Protein AF-A0A3G8QST4-F1 (afdb_monomer_lite)

Radius of gyration: 12.4 Å; chains: 1; bounding box: 25×22×39 Å

pLDDT: mean 87.3, std 14.7, range [43.47, 97.69]

Secondary structure (DSSP, 8-state):
-----EETTEE--PPPHHHHHHHHHHH--HHHHHHHHHHHHHHTTTS-HHHHHHHHHHHT-HHHHHHHHT-

Sequence (71 aa):
MTAKLTSVEATLPIGPLELQITYKLYLGAPKDFEDAVHLYAMFKETLSTPELERWVTKLNVEDDYDRLERA

Structure (mmCIF, N/CA/C/O backbone):
data_AF-A0A3G8QST4-F1
#
_entry.id   AF-A0A3G8QST4-F1
#
loop_
_atom_site.group_PDB
_atom_site.id
_atom_site.type_symbol
_atom_site.label_atom_id
_atom_site.label_alt_id
_atom_site.label_comp_id
_atom_site.label_asym_id
_atom_site.label_entity_id
_atom_site.label_seq_id
_atom_site.pdbx_PDB_ins_code
_atom_site.Cartn_x
_atom_site.Cartn_y
_atom_site.Cartn_z
_atom_site.occupancy
_atom_site.B_iso_or_equiv
_atom_site.auth_seq_id
_atom_site.auth_comp_id
_atom_site.auth_asym_id
_atom_site.auth_atom_id
_atom_site.pdbx_PDB_model_num
ATOM 1 N N . MET A 1 1 ? 10.642 3.641 -7.696 1.00 43.47 1 MET A N 1
ATOM 2 C CA . MET A 1 1 ? 10.855 2.984 -9.005 1.00 43.47 1 MET A CA 1
ATOM 3 C C . MET A 1 1 ? 9.596 3.229 -9.834 1.00 43.47 1 MET A C 1
ATOM 5 O O . MET A 1 1 ? 8.517 2.977 -9.323 1.00 43.47 1 MET A O 1
ATOM 9 N N . THR A 1 2 ? 9.673 3.836 -11.022 1.00 44.00 2 THR A N 1
ATOM 10 C CA . THR A 1 2 ? 8.474 4.242 -11.789 1.00 44.00 2 THR A CA 1
ATOM 11 C C . THR A 1 2 ? 8.066 3.122 -12.747 1.00 44.00 2 THR A C 1
ATOM 13 O O . THR A 1 2 ? 8.816 2.817 -13.674 1.00 44.00 2 THR A O 1
ATOM 16 N N . ALA A 1 3 ? 6.904 2.502 -12.537 1.00 53.12 3 ALA A N 1
ATOM 17 C CA . ALA A 1 3 ? 6.355 1.524 -13.475 1.00 53.12 3 ALA A CA 1
ATOM 18 C C . ALA A 1 3 ? 5.844 2.238 -14.742 1.00 53.12 3 ALA A C 1
ATOM 20 O O . ALA A 1 3 ? 5.244 3.308 -14.660 1.00 53.12 3 ALA A O 1
ATOM 21 N N . LYS A 1 4 ? 6.101 1.670 -15.926 1.00 52.66 4 LYS A N 1
ATOM 22 C CA . LYS A 1 4 ? 5.603 2.179 -17.215 1.00 52.66 4 LYS A CA 1
ATOM 23 C C . LYS A 1 4 ? 4.689 1.130 -17.835 1.00 52.66 4 LYS A C 1
ATOM 25 O O . LYS A 1 4 ? 5.174 0.105 -18.302 1.00 52.66 4 LYS A O 1
ATOM 30 N N . LEU A 1 5 ? 3.382 1.387 -17.868 1.00 58.47 5 LEU A N 1
ATOM 31 C CA . LEU A 1 5 ? 2.472 0.592 -18.694 1.00 58.47 5 LEU A CA 1
ATOM 32 C C . LEU A 1 5 ? 2.602 1.044 -20.152 1.00 58.47 5 LEU A C 1
ATOM 34 O O . LEU A 1 5 ? 2.477 2.231 -20.448 1.00 58.47 5 LEU A O 1
ATOM 38 N N . THR A 1 6 ? 2.866 0.104 -21.061 1.00 47.41 6 THR A N 1
ATOM 39 C CA . THR A 1 6 ? 2.967 0.376 -22.502 1.00 47.41 6 THR A CA 1
ATOM 40 C C . THR A 1 6 ? 1.655 -0.030 -23.174 1.00 47.41 6 THR A C 1
ATOM 42 O O . THR A 1 6 ? 1.418 -1.206 -23.426 1.00 47.41 6 THR A O 1
ATOM 45 N N . SER A 1 7 ? 0.781 0.945 -23.425 1.00 51.78 7 SER A N 1
ATOM 46 C CA . SER A 1 7 ? -0.303 0.832 -24.409 1.00 51.78 7 SER A CA 1
ATOM 47 C C . SER A 1 7 ? 0.153 1.547 -25.683 1.00 51.78 7 SER A C 1
ATOM 49 O O . SER A 1 7 ? 0.893 2.525 -25.596 1.00 51.78 7 SER A O 1
ATOM 51 N N . VAL A 1 8 ? -0.249 1.044 -26.850 1.00 65.88 8 VAL A N 1
ATOM 52 C CA . VAL A 1 8 ? 0.385 1.250 -28.170 1.00 65.88 8 VAL A CA 1
ATOM 53 C C . VAL A 1 8 ? 0.522 2.718 -28.634 1.00 65.88 8 VAL A C 1
ATOM 55 O O . VAL A 1 8 ? 1.258 2.956 -29.582 1.00 65.88 8 VAL A O 1
ATOM 58 N N . GLU A 1 9 ? -0.051 3.727 -27.960 1.00 67.50 9 GLU A N 1
ATOM 59 C CA . GLU A 1 9 ? 0.055 5.134 -28.408 1.00 67.50 9 GLU A CA 1
ATOM 60 C C . GLU A 1 9 ? 0.379 6.207 -27.343 1.00 67.50 9 GLU A C 1
ATOM 62 O O . GLU A 1 9 ? 0.529 7.374 -27.702 1.00 67.50 9 GLU A O 1
ATOM 67 N N . ALA A 1 10 ? 0.579 5.885 -26.057 1.00 65.19 10 ALA A N 1
ATOM 68 C CA . ALA A 1 10 ? 1.027 6.895 -25.081 1.00 65.19 10 ALA A CA 1
ATOM 69 C C . ALA A 1 10 ? 1.667 6.290 -23.823 1.00 65.19 10 ALA A C 1
ATOM 71 O O . ALA A 1 10 ? 1.196 5.291 -23.283 1.00 65.19 10 ALA A O 1
ATOM 72 N N . THR A 1 11 ? 2.718 6.941 -23.307 1.00 68.88 11 THR A N 1
ATOM 73 C CA . THR A 1 11 ? 3.260 6.637 -21.972 1.00 68.88 11 THR A CA 1
ATOM 74 C C . THR A 1 11 ? 2.484 7.446 -20.936 1.00 68.88 11 THR A C 1
ATOM 76 O O . THR A 1 11 ? 2.620 8.667 -20.887 1.00 68.88 11 THR A O 1
ATOM 79 N N . LEU A 1 12 ? 1.677 6.783 -20.108 1.00 72.00 12 LEU A N 1
ATOM 80 C CA . LEU A 1 12 ? 0.980 7.438 -19.002 1.00 72.00 12 LEU A CA 1
ATOM 81 C C . LEU A 1 12 ? 1.875 7.442 -17.756 1.00 72.00 12 LEU A C 1
ATOM 83 O O . LEU A 1 12 ? 2.318 6.370 -17.329 1.00 72.00 12 LEU A O 1
ATOM 87 N 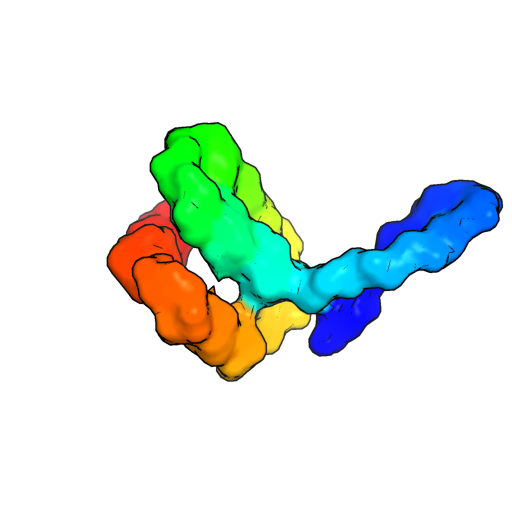N . PRO A 1 13 ? 2.160 8.612 -17.156 1.00 68.69 13 PRO A N 1
ATOM 88 C CA . PRO A 1 13 ? 2.847 8.662 -15.880 1.00 68.69 13 PRO A CA 1
ATOM 89 C C . PRO A 1 13 ? 1.893 8.148 -14.802 1.00 68.69 13 PRO A C 1
ATOM 91 O O . PRO A 1 13 ? 0.933 8.818 -14.429 1.00 68.69 13 PRO A O 1
ATOM 94 N N . ILE A 1 14 ? 2.156 6.941 -14.316 1.00 77.88 14 ILE A N 1
ATOM 95 C CA . ILE A 1 14 ? 1.465 6.392 -13.155 1.00 77.88 14 ILE A CA 1
ATOM 96 C C . ILE A 1 14 ? 2.267 6.703 -11.893 1.00 77.88 14 ILE A C 1
ATOM 98 O O . ILE A 1 14 ? 3.502 6.719 -11.909 1.00 77.88 14 ILE A O 1
ATOM 102 N N . GLY A 1 15 ? 1.552 6.982 -10.800 1.00 80.06 15 GLY A N 1
ATOM 103 C CA . GLY A 1 15 ? 2.168 7.126 -9.483 1.00 80.06 15 GLY A CA 1
ATOM 104 C C . GLY A 1 15 ? 2.915 5.847 -9.079 1.00 80.06 15 GLY A C 1
ATOM 105 O O . GLY A 1 15 ? 2.640 4.784 -9.650 1.00 80.06 15 GLY A O 1
ATOM 106 N N . PRO A 1 16 ? 3.850 5.930 -8.114 1.00 90.38 16 PRO A N 1
ATOM 107 C CA . PRO A 1 16 ? 4.567 4.753 -7.627 1.00 90.38 16 PRO A CA 1
ATOM 108 C C . PRO A 1 16 ? 3.571 3.678 -7.177 1.00 90.38 16 PRO A C 1
ATOM 110 O O . PRO A 1 16 ? 2.510 4.004 -6.639 1.00 90.38 16 PRO A O 1
ATOM 113 N N . LEU A 1 17 ? 3.890 2.407 -7.432 1.00 91.94 17 LEU A N 1
ATOM 114 C CA . LEU A 1 17 ? 2.993 1.285 -7.126 1.00 91.94 17 LEU A CA 1
ATOM 115 C C . LEU A 1 17 ? 2.651 1.245 -5.636 1.00 91.94 17 LEU A C 1
ATOM 117 O O . LEU A 1 17 ? 1.514 0.975 -5.265 1.00 91.94 17 LEU A O 1
ATOM 121 N N . GLU A 1 18 ? 3.615 1.618 -4.803 1.00 95.38 18 GLU A N 1
ATOM 122 C CA . GLU A 1 18 ? 3.470 1.753 -3.364 1.00 95.38 18 GLU A CA 1
ATOM 123 C C . GLU A 1 18 ? 2.335 2.711 -2.994 1.00 95.38 18 GLU A C 1
ATOM 125 O O . GLU A 1 18 ? 1.456 2.352 -2.217 1.00 95.38 18 GLU A O 1
ATOM 130 N N . LEU A 1 19 ? 2.292 3.890 -3.624 1.00 94.94 19 LEU A N 1
ATOM 131 C CA . LEU A 1 19 ? 1.212 4.851 -3.413 1.00 94.94 19 LEU A CA 1
ATOM 132 C C . LEU A 1 19 ? -0.133 4.295 -3.889 1.00 94.94 19 LEU A C 1
ATOM 134 O O . LEU A 1 19 ? -1.153 4.559 -3.262 1.00 94.94 19 LEU A O 1
ATOM 138 N N . GLN A 1 20 ? -0.162 3.545 -4.993 1.00 94.00 20 GLN A N 1
ATOM 139 C CA . GLN A 1 20 ? -1.412 2.973 -5.502 1.00 94.00 20 GLN A CA 1
ATOM 140 C C . GLN A 1 20 ? -1.993 1.933 -4.538 1.00 94.00 20 GLN A C 1
ATOM 142 O O . GLN A 1 20 ? -3.197 1.952 -4.285 1.00 94.00 20 GLN A O 1
ATOM 147 N N . ILE A 1 21 ? -1.143 1.072 -3.969 1.00 94.94 21 ILE A N 1
ATOM 148 C CA . ILE A 1 21 ? -1.540 0.078 -2.964 1.00 94.94 21 ILE A CA 1
ATOM 149 C C . ILE A 1 21 ? -2.086 0.787 -1.724 1.00 94.94 21 ILE A C 1
ATOM 151 O O . ILE A 1 21 ? -3.221 0.540 -1.321 1.00 94.94 21 ILE A O 1
ATOM 155 N N . THR A 1 22 ? -1.332 1.728 -1.152 1.00 96.44 22 THR A N 1
ATOM 156 C CA . THR A 1 22 ? -1.746 2.415 0.082 1.00 96.44 22 THR A CA 1
ATOM 157 C C . THR A 1 22 ? -2.964 3.307 -0.128 1.00 96.44 22 THR A C 1
ATOM 159 O O . THR A 1 22 ? -3.773 3.468 0.779 1.00 96.44 22 THR A O 1
ATOM 162 N N . TYR A 1 23 ? -3.133 3.879 -1.322 1.00 95.19 23 TYR A N 1
ATOM 163 C CA . TYR A 1 23 ? -4.322 4.659 -1.654 1.00 95.19 23 TYR A CA 1
ATOM 164 C C . TYR A 1 23 ? -5.576 3.784 -1.718 1.00 95.19 23 TYR A C 1
ATOM 166 O O . TYR A 1 23 ? -6.630 4.207 -1.258 1.00 95.19 23 TYR A O 1
ATOM 174 N N . LYS A 1 24 ? -5.469 2.549 -2.221 1.00 94.88 24 LYS A N 1
ATOM 175 C CA . LYS A 1 24 ? -6.577 1.586 -2.184 1.00 94.88 24 LYS A CA 1
ATOM 176 C C . LYS A 1 24 ? -6.937 1.165 -0.760 1.00 94.88 24 LYS A C 1
ATOM 178 O O . LYS A 1 24 ? -8.120 1.132 -0.440 1.00 94.88 24 LYS A O 1
ATOM 183 N N . LEU A 1 25 ? -5.944 0.943 0.106 1.00 95.62 25 LEU A N 1
ATOM 184 C CA . LEU A 1 25 ? -6.195 0.729 1.539 1.00 95.62 25 LEU A CA 1
ATOM 185 C C . LEU A 1 25 ? -6.949 1.918 2.151 1.00 95.62 25 LEU A C 1
ATOM 187 O O . LEU A 1 25 ? -7.958 1.731 2.820 1.00 95.62 25 LEU A O 1
ATOM 191 N N . TYR A 1 26 ? -6.527 3.142 1.825 1.00 95.88 26 TYR A N 1
ATOM 192 C CA . TYR A 1 26 ? -7.158 4.370 2.310 1.00 95.88 26 TYR A CA 1
ATOM 193 C C . TYR A 1 26 ? -8.629 4.526 1.882 1.00 95.88 26 TYR A C 1
ATOM 195 O O . TYR A 1 26 ? -9.425 5.088 2.632 1.00 95.88 26 TYR A O 1
ATOM 203 N N . LEU A 1 27 ? -9.021 4.027 0.701 1.00 94.50 27 LEU A N 1
ATOM 204 C CA . LEU A 1 27 ? -10.424 4.052 0.261 1.00 94.50 27 LEU A CA 1
ATOM 205 C C . LEU A 1 27 ? -11.332 3.170 1.136 1.00 94.50 27 LEU A C 1
ATOM 207 O O . LEU A 1 27 ? -12.529 3.443 1.235 1.00 94.50 27 LEU A O 1
ATOM 211 N N . GLY A 1 28 ? -10.780 2.131 1.773 1.00 88.38 28 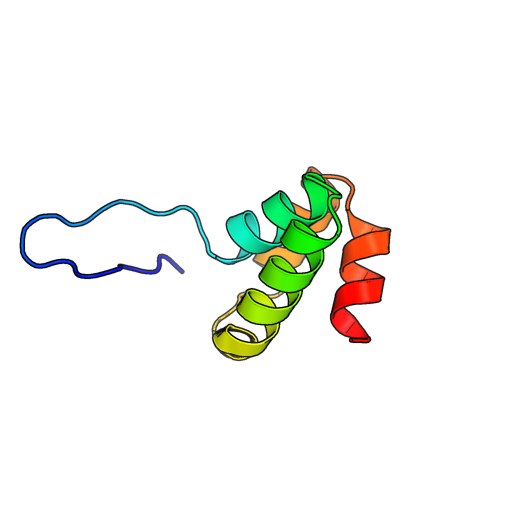GLY A N 1
ATOM 212 C CA . GLY A 1 28 ? -11.442 1.348 2.821 1.00 88.38 28 GLY A CA 1
ATOM 213 C C . GLY A 1 28 ? -12.624 0.478 2.376 1.00 88.38 28 GLY A C 1
ATOM 214 O O . GLY A 1 28 ? -13.248 -0.177 3.213 1.00 88.38 28 GLY A O 1
ATOM 215 N N . ALA A 1 29 ? -12.969 0.436 1.084 1.00 91.94 29 ALA A N 1
ATOM 216 C CA . ALA A 1 29 ? -14.017 -0.458 0.600 1.00 91.94 29 ALA A CA 1
ATOM 217 C C . ALA A 1 29 ? -13.488 -1.902 0.478 1.00 91.94 29 ALA A C 1
ATOM 219 O O . ALA A 1 29 ? -12.332 -2.102 0.102 1.00 91.94 29 ALA A O 1
ATOM 220 N N . PRO A 1 30 ? -14.327 -2.937 0.692 1.00 89.56 30 PRO A N 1
ATOM 221 C CA . PRO A 1 30 ? -13.884 -4.333 0.615 1.00 89.56 30 PRO A CA 1
ATOM 222 C C . PRO A 1 30 ? -13.209 -4.704 -0.714 1.00 89.56 30 PRO A C 1
ATOM 224 O O . PRO A 1 30 ? -12.196 -5.394 -0.721 1.00 89.56 30 PRO A O 1
ATOM 227 N N . LYS A 1 31 ? -13.735 -4.193 -1.836 1.00 92.00 31 LYS A N 1
ATOM 228 C CA . LYS A 1 31 ? -13.160 -4.422 -3.170 1.00 92.00 31 LYS A CA 1
ATOM 229 C C . LYS A 1 31 ? -11.808 -3.734 -3.357 1.00 92.00 31 LYS A C 1
ATOM 231 O O . LYS A 1 31 ? -10.929 -4.292 -3.999 1.00 92.00 31 LYS A O 1
ATOM 236 N N . ASP A 1 32 ? -11.632 -2.545 -2.784 1.00 93.56 32 ASP A N 1
ATOM 237 C CA . ASP A 1 32 ? -10.356 -1.834 -2.860 1.00 93.56 32 ASP A CA 1
ATOM 238 C C . ASP A 1 32 ? -9.278 -2.542 -2.032 1.00 93.56 32 ASP A C 1
ATOM 240 O O . ASP A 1 32 ? -8.123 -2.594 -2.450 1.00 93.56 32 ASP A O 1
ATOM 244 N N . PHE A 1 33 ? -9.658 -3.155 -0.906 1.00 94.12 33 PHE A N 1
ATOM 245 C CA . PHE A 1 33 ? -8.753 -3.999 -0.129 1.00 94.12 33 PHE A CA 1
ATOM 246 C C . PHE A 1 33 ? -8.320 -5.247 -0.915 1.00 94.12 33 PHE A C 1
ATOM 248 O O . PHE A 1 33 ? -7.127 -5.534 -0.986 1.00 94.12 33 PHE A O 1
ATOM 255 N N . GLU A 1 34 ? -9.255 -5.960 -1.554 1.00 94.38 34 GLU A N 1
ATOM 256 C CA . GLU A 1 34 ? -8.928 -7.105 -2.422 1.00 94.38 34 GLU A CA 1
ATOM 257 C C . GLU A 1 34 ? -7.978 -6.704 -3.563 1.00 94.38 34 GLU A C 1
ATOM 259 O O . GLU A 1 34 ? -6.988 -7.393 -3.8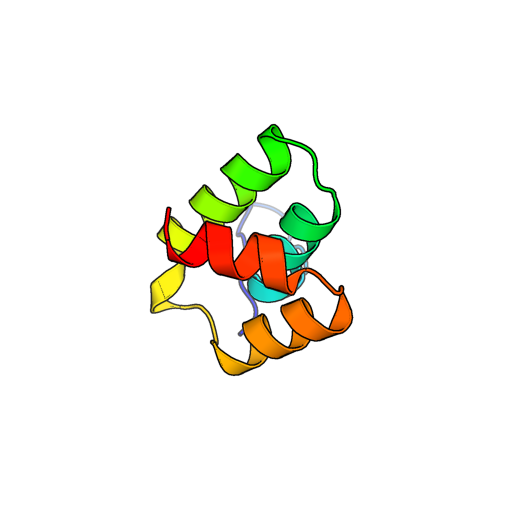24 1.00 94.38 34 GLU A O 1
ATOM 264 N N . A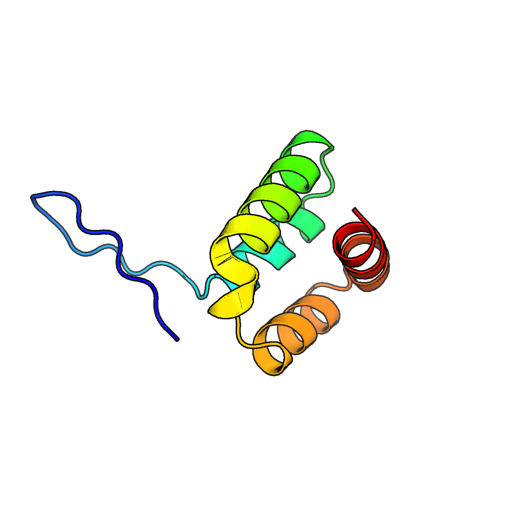SP A 1 35 ? -8.219 -5.552 -4.194 1.00 94.19 35 ASP A N 1
ATOM 265 C CA . ASP A 1 35 ? -7.330 -5.010 -5.221 1.00 94.19 35 ASP A CA 1
ATOM 266 C C . ASP A 1 35 ? -5.934 -4.674 -4.665 1.00 94.19 35 ASP A C 1
ATOM 268 O O . ASP A 1 35 ? -4.927 -4.917 -5.333 1.00 94.19 35 ASP A O 1
ATOM 272 N N . ALA A 1 36 ? -5.851 -4.105 -3.457 1.00 95.25 36 ALA A N 1
ATOM 273 C CA . ALA A 1 36 ? -4.583 -3.784 -2.803 1.00 95.25 36 ALA A CA 1
ATOM 274 C C . ALA A 1 36 ? -3.774 -5.052 -2.499 1.00 95.25 36 ALA A C 1
ATOM 276 O O . ALA A 1 36 ? -2.580 -5.094 -2.801 1.00 95.25 36 ALA A O 1
ATOM 277 N N . VAL A 1 37 ? -4.427 -6.099 -1.982 1.00 95.12 37 VAL A N 1
ATOM 278 C CA . VAL A 1 37 ? -3.814 -7.419 -1.756 1.00 95.12 37 VAL A CA 1
ATOM 279 C C . VAL A 1 37 ? -3.301 -8.000 -3.070 1.00 95.12 37 VAL A C 1
ATOM 281 O O . VAL A 1 37 ? -2.158 -8.452 -3.142 1.00 95.12 37 VAL A O 1
ATOM 284 N N . HIS A 1 38 ? -4.104 -7.946 -4.134 1.00 94.44 38 HIS A N 1
ATOM 285 C CA . HIS A 1 38 ? -3.706 -8.459 -5.443 1.00 94.44 38 HIS A CA 1
ATOM 286 C C . HIS A 1 38 ? -2.471 -7.738 -6.002 1.00 94.44 38 HIS A C 1
ATOM 288 O O . HIS A 1 38 ? -1.520 -8.385 -6.446 1.00 94.44 38 HIS A O 1
ATOM 294 N N . LEU A 1 39 ? -2.456 -6.402 -5.949 1.00 93.1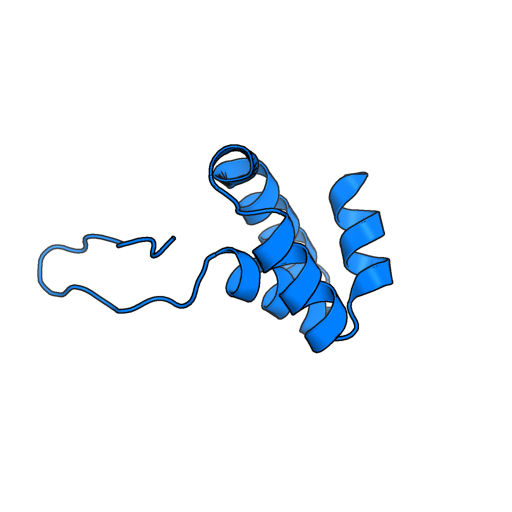9 39 LEU A N 1
ATOM 295 C CA . LEU A 1 39 ? -1.320 -5.591 -6.394 1.00 93.19 39 LEU A CA 1
ATOM 296 C C . LEU A 1 39 ? -0.070 -5.852 -5.551 1.00 93.19 39 LEU A C 1
ATOM 298 O O . LEU A 1 39 ? 1.015 -6.024 -6.107 1.00 93.19 39 LEU A O 1
ATOM 302 N N . TYR A 1 40 ? -0.215 -5.915 -4.228 1.00 94.25 40 TYR A N 1
ATOM 303 C CA . TYR A 1 40 ? 0.894 -6.214 -3.331 1.00 94.25 40 TYR A CA 1
ATOM 304 C C . TYR A 1 40 ? 1.491 -7.589 -3.634 1.00 94.25 40 TYR A C 1
ATOM 306 O O . TYR A 1 40 ? 2.690 -7.690 -3.876 1.00 94.25 40 TYR A O 1
ATOM 314 N N . ALA A 1 41 ? 0.667 -8.634 -3.730 1.00 93.94 41 ALA A N 1
ATOM 315 C CA . ALA A 1 41 ? 1.130 -9.990 -4.012 1.00 93.94 41 ALA A CA 1
ATOM 316 C C . ALA A 1 41 ? 1.824 -10.113 -5.380 1.00 93.94 41 ALA A C 1
ATOM 318 O O . ALA A 1 41 ? 2.851 -10.785 -5.486 1.00 93.94 41 ALA A O 1
ATOM 319 N N . MET A 1 42 ? 1.294 -9.451 -6.416 1.00 94.38 42 MET A N 1
ATOM 320 C CA . MET A 1 42 ? 1.858 -9.491 -7.770 1.00 94.38 42 MET A CA 1
ATOM 321 C C . MET A 1 42 ? 3.212 -8.782 -7.864 1.00 94.38 42 MET A C 1
ATOM 323 O O . MET A 1 42 ? 4.092 -9.238 -8.593 1.00 94.38 42 MET A O 1
ATOM 327 N N . PHE A 1 43 ? 3.385 -7.673 -7.142 1.00 92.44 43 PHE A N 1
ATOM 328 C CA . PHE A 1 43 ? 4.551 -6.803 -7.290 1.00 92.44 43 PHE A CA 1
ATOM 329 C C . PHE A 1 43 ? 5.508 -6.822 -6.100 1.00 92.44 43 PHE A C 1
ATOM 331 O O . PHE A 1 43 ? 6.510 -6.109 -6.162 1.00 92.44 43 PHE A O 1
ATOM 338 N N . LYS A 1 44 ? 5.271 -7.638 -5.061 1.00 90.69 44 LYS A N 1
ATOM 339 C CA . LYS A 1 44 ? 6.035 -7.629 -3.796 1.00 90.69 44 LYS A CA 1
ATOM 340 C C . LYS A 1 44 ? 7.555 -7.608 -3.968 1.00 90.69 44 LYS A C 1
ATOM 342 O O . LYS A 1 44 ? 8.240 -6.923 -3.226 1.00 90.69 44 LYS A O 1
ATOM 347 N N . GLU A 1 45 ? 8.083 -8.319 -4.964 1.00 91.06 45 GLU A N 1
ATOM 348 C CA . GLU A 1 45 ? 9.529 -8.427 -5.213 1.00 91.06 45 GLU A CA 1
ATOM 349 C C . GLU A 1 45 ? 10.131 -7.152 -5.824 1.00 91.06 45 GLU A C 1
ATOM 351 O O . GLU A 1 45 ? 11.343 -6.956 -5.811 1.00 91.06 45 GLU A O 1
ATOM 356 N N . THR A 1 46 ? 9.281 -6.283 -6.370 1.00 90.25 46 THR A N 1
ATOM 357 C CA . THR A 1 46 ? 9.651 -5.018 -7.019 1.00 90.25 46 THR A CA 1
ATOM 358 C C . THR A 1 46 ? 9.309 -3.788 -6.183 1.00 90.25 46 THR A C 1
ATOM 360 O O . THR A 1 46 ? 9.782 -2.694 -6.502 1.00 90.25 46 THR A O 1
ATOM 363 N N . LEU A 1 47 ? 8.488 -3.954 -5.139 1.00 93.06 47 LEU A N 1
ATOM 364 C CA . LEU A 1 47 ? 8.106 -2.873 -4.240 1.00 93.06 47 LEU A CA 1
ATOM 365 C C . LEU A 1 47 ? 9.292 -2.461 -3.371 1.00 93.06 47 LEU A C 1
ATOM 367 O O . LEU A 1 47 ? 10.044 -3.283 -2.849 1.00 93.06 47 LEU A O 1
ATOM 371 N N . SER A 1 48 ? 9.427 -1.158 -3.174 1.00 94.94 48 SER A N 1
ATOM 372 C CA . SER A 1 48 ? 10.346 -0.592 -2.201 1.00 94.94 48 SER A CA 1
ATOM 373 C C . SER A 1 48 ? 9.654 -0.517 -0.845 1.00 94.94 48 SER A C 1
ATOM 375 O O . SER A 1 48 ? 8.870 0.402 -0.610 1.00 94.94 48 SER A O 1
ATOM 377 N N . THR A 1 49 ? 9.988 -1.422 0.079 1.00 93.94 49 THR A N 1
ATOM 378 C CA . THR A 1 49 ? 9.450 -1.412 1.455 1.00 93.94 49 THR A CA 1
ATOM 379 C C . THR A 1 49 ? 9.533 -0.030 2.122 1.00 93.94 49 THR A C 1
ATOM 381 O O . THR A 1 49 ? 8.494 0.451 2.566 1.00 93.94 49 THR A O 1
ATOM 384 N N . PRO A 1 50 ? 10.666 0.708 2.077 1.00 96.31 50 PRO A N 1
ATOM 385 C CA . PRO A 1 50 ? 10.732 2.039 2.694 1.00 96.31 50 PRO A CA 1
ATOM 386 C C . PRO A 1 50 ? 9.802 3.081 2.050 1.00 96.31 50 PRO A C 1
ATOM 388 O O . PRO A 1 50 ? 9.400 4.054 2.683 1.00 96.31 50 PRO A O 1
ATOM 391 N N . GLU A 1 51 ? 9.484 2.916 0.764 1.00 95.50 51 GLU A N 1
ATOM 392 C CA . GLU A 1 51 ? 8.572 3.811 0.044 1.00 95.50 51 GLU A CA 1
ATOM 393 C C . GLU A 1 51 ? 7.125 3.491 0.427 1.00 95.50 51 GLU A C 1
ATOM 395 O O . GLU A 1 51 ? 6.339 4.406 0.670 1.00 95.50 51 GLU A O 1
ATOM 400 N N . LEU A 1 52 ? 6.803 2.199 0.520 1.00 95.69 52 LEU A N 1
ATOM 401 C CA . LEU A 1 52 ? 5.503 1.690 0.932 1.00 95.69 52 LEU A CA 1
ATOM 402 C C . LEU A 1 52 ? 5.172 2.112 2.361 1.00 95.69 52 LEU A C 1
ATOM 404 O O . LEU A 1 52 ? 4.165 2.784 2.561 1.00 95.69 52 LEU A O 1
ATOM 408 N N . GLU A 1 53 ? 6.061 1.841 3.317 1.00 96.62 53 GLU A N 1
ATOM 409 C CA . GLU A 1 53 ? 5.913 2.250 4.720 1.00 96.62 53 GLU A CA 1
ATOM 410 C C . GLU A 1 53 ? 5.709 3.764 4.851 1.00 96.62 53 GLU A C 1
ATOM 412 O O . GLU A 1 53 ? 4.831 4.223 5.582 1.00 96.62 53 GLU A O 1
ATOM 417 N N . ARG A 1 54 ? 6.446 4.569 4.071 1.00 97.62 54 ARG A N 1
ATOM 418 C CA . ARG A 1 54 ? 6.265 6.027 4.077 1.00 97.62 54 ARG A CA 1
ATOM 419 C C . ARG A 1 54 ? 4.848 6.432 3.672 1.00 97.62 54 ARG A C 1
ATOM 421 O O . ARG A 1 54 ? 4.300 7.377 4.241 1.00 97.62 54 ARG A O 1
ATOM 428 N N . TRP A 1 55 ? 4.270 5.782 2.664 1.00 97.50 55 TRP A N 1
ATOM 429 C CA . TRP A 1 55 ? 2.905 6.073 2.227 1.00 97.50 55 TRP A CA 1
ATOM 430 C C . TRP A 1 55 ? 1.851 5.520 3.185 1.00 97.50 55 TRP A C 1
ATOM 432 O O . TRP A 1 55 ? 0.861 6.213 3.413 1.00 97.50 55 TRP A O 1
ATOM 442 N N . VAL A 1 56 ? 2.093 4.352 3.789 1.00 97.69 56 VAL A N 1
ATOM 443 C CA . VAL A 1 56 ? 1.246 3.774 4.844 1.00 97.69 56 VAL A CA 1
ATOM 444 C C . VAL A 1 56 ? 1.087 4.775 5.986 1.00 97.69 56 VAL A C 1
ATOM 446 O O . VAL A 1 56 ? -0.037 5.169 6.292 1.00 97.69 56 VAL A O 1
ATOM 449 N N . THR A 1 57 ? 2.198 5.292 6.521 1.00 97.69 57 THR A N 1
ATOM 450 C CA . THR A 1 57 ? 2.164 6.303 7.590 1.00 97.69 57 THR A CA 1
ATOM 451 C C . THR A 1 57 ? 1.536 7.613 7.131 1.00 97.69 57 THR A C 1
ATOM 453 O O . THR A 1 57 ? 0.773 8.246 7.853 1.00 97.69 57 THR A O 1
ATOM 456 N N . LYS A 1 58 ? 1.830 8.055 5.903 1.00 97.25 58 LYS A N 1
ATOM 457 C CA . LYS A 1 58 ? 1.296 9.324 5.390 1.00 97.25 58 LYS A CA 1
ATOM 458 C C . LYS A 1 58 ? -0.222 9.295 5.182 1.00 97.25 58 LYS A C 1
ATOM 460 O O . LYS A 1 58 ? -0.848 10.350 5.270 1.00 97.25 58 LYS A O 1
ATOM 465 N N . LEU A 1 59 ? -0.790 8.134 4.865 1.00 96.62 59 LEU A N 1
ATOM 466 C CA . LEU A 1 59 ? -2.231 7.950 4.677 1.00 96.62 59 LEU A CA 1
ATOM 467 C C . LEU A 1 59 ? -2.941 7.413 5.928 1.00 96.62 59 LEU A C 1
ATOM 469 O O . LEU A 1 59 ? -4.166 7.336 5.909 1.00 96.62 59 LEU A O 1
ATOM 473 N N . ASN A 1 60 ? -2.198 7.112 7.000 1.00 97.69 60 ASN A N 1
ATOM 474 C CA . ASN A 1 60 ? -2.707 6.558 8.254 1.00 97.69 60 ASN A CA 1
ATOM 475 C C . ASN A 1 60 ? -3.514 5.260 8.028 1.00 97.69 60 ASN A C 1
ATOM 477 O O . ASN A 1 60 ? -4.680 5.157 8.418 1.00 97.69 60 ASN A O 1
ATOM 481 N N . VAL A 1 61 ? -2.909 4.310 7.306 1.00 97.31 61 VAL A N 1
ATOM 482 C CA . VAL A 1 61 ? -3.498 3.003 6.944 1.00 97.31 61 VAL A CA 1
ATOM 483 C C . VAL A 1 61 ? -2.705 1.824 7.516 1.00 97.31 61 VAL A C 1
ATOM 485 O O . VAL A 1 61 ? -2.689 0.742 6.936 1.00 97.31 61 VAL A O 1
ATOM 488 N N . GLU A 1 62 ? -2.016 2.029 8.637 1.00 97.62 62 GLU A N 1
ATOM 489 C CA . GLU A 1 62 ? -1.171 1.034 9.307 1.00 97.62 62 GLU A CA 1
ATOM 490 C C . GLU A 1 62 ? -1.942 -0.253 9.627 1.00 97.62 62 GLU A C 1
ATOM 492 O O . GLU A 1 62 ? -1.471 -1.338 9.304 1.00 97.62 62 GLU A O 1
ATOM 497 N N . ASP A 1 63 ? -3.156 -0.142 10.174 1.00 96.25 63 ASP A N 1
ATOM 498 C CA . ASP A 1 63 ? -3.972 -1.307 10.541 1.00 96.25 63 ASP A CA 1
ATOM 499 C C . ASP A 1 63 ? -4.355 -2.159 9.319 1.00 96.25 63 ASP A C 1
ATOM 501 O O . ASP A 1 63 ? -4.337 -3.392 9.365 1.00 96.25 63 ASP A O 1
ATOM 505 N N . ASP A 1 64 ? -4.704 -1.516 8.202 1.00 95.44 64 ASP A N 1
ATOM 506 C CA . ASP A 1 64 ? -5.046 -2.221 6.966 1.00 95.44 64 ASP A CA 1
ATOM 507 C C . ASP A 1 64 ? -3.805 -2.771 6.261 1.00 95.44 64 ASP A C 1
ATOM 509 O O . ASP A 1 64 ? -3.875 -3.833 5.641 1.00 95.44 64 ASP A O 1
ATOM 513 N N . TYR A 1 65 ? -2.661 -2.100 6.396 1.00 95.88 65 TYR A N 1
ATOM 514 C CA . TYR A 1 65 ? -1.381 -2.607 5.918 1.00 95.88 65 TYR A CA 1
ATOM 515 C C . TYR A 1 65 ? -0.961 -3.872 6.680 1.00 95.88 65 TYR A C 1
ATOM 517 O O . TYR A 1 65 ? -0.670 -4.890 6.054 1.00 95.88 65 TYR A O 1
ATOM 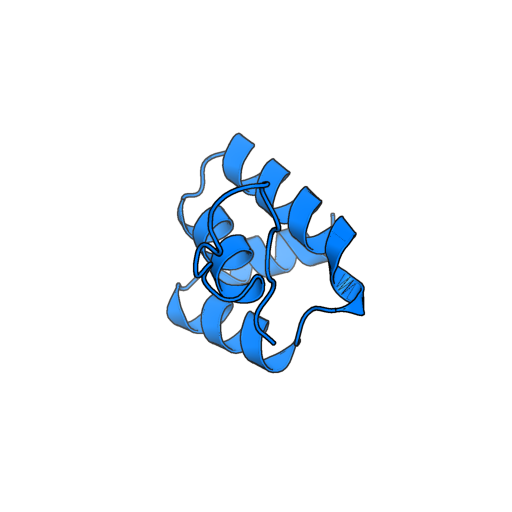525 N N . ASP A 1 66 ? -1.063 -3.867 8.011 1.00 96.00 66 ASP A N 1
ATOM 526 C CA . ASP A 1 66 ? -0.825 -5.034 8.869 1.00 96.00 66 ASP A CA 1
ATOM 527 C C . ASP A 1 66 ? -1.731 -6.220 8.506 1.00 96.00 66 ASP A C 1
ATOM 529 O O . ASP A 1 66 ? -1.320 -7.383 8.561 1.00 96.00 66 ASP A O 1
ATOM 533 N N . ARG A 1 67 ? -2.995 -5.946 8.157 1.00 94.62 67 ARG A N 1
ATOM 534 C CA . ARG A 1 67 ? -3.935 -6.970 7.676 1.00 94.62 67 ARG A CA 1
ATOM 535 C C . ARG A 1 67 ? -3.524 -7.510 6.313 1.00 94.62 67 ARG A C 1
ATOM 537 O O . ARG A 1 67 ? -3.625 -8.716 6.102 1.00 94.62 67 ARG A O 1
ATOM 544 N N . LEU A 1 68 ? -3.081 -6.639 5.410 1.00 93.62 68 LEU A N 1
ATOM 545 C CA . LEU A 1 68 ? -2.623 -7.003 4.072 1.00 93.62 68 LEU A CA 1
ATOM 546 C C . LEU A 1 68 ? -1.350 -7.863 4.114 1.00 93.62 68 LEU A C 1
ATOM 548 O O . LEU A 1 68 ? -1.279 -8.832 3.368 1.00 93.62 68 LEU A O 1
ATOM 552 N N . GLU A 1 69 ? -0.390 -7.594 5.007 1.00 91.81 69 GLU A N 1
ATOM 553 C CA . GLU A 1 69 ? 0.825 -8.424 5.154 1.00 91.81 69 GLU A CA 1
ATOM 554 C C . GLU A 1 69 ? 0.544 -9.850 5.664 1.00 91.81 69 GLU A C 1
ATOM 556 O O . GLU A 1 69 ? 1.379 -10.745 5.516 1.00 91.81 69 GLU A O 1
ATOM 561 N N . ARG A 1 70 ? -0.627 -10.074 6.273 1.00 91.69 70 ARG A N 1
ATOM 562 C CA . ARG A 1 70 ? -1.055 -11.371 6.826 1.00 91.69 70 ARG A CA 1
ATOM 563 C C . ARG A 1 70 ? -2.005 -12.150 5.910 1.00 91.69 70 ARG A C 1
ATOM 565 O O . ARG A 1 70 ? -2.368 -13.271 6.273 1.00 91.69 70 ARG A O 1
ATOM 572 N N . ALA A 1 71 ? -2.452 -11.545 4.809 1.00 85.50 71 ALA A N 1
ATOM 573 C CA . ALA A 1 71 ? -3.383 -12.133 3.845 1.00 85.50 71 ALA A CA 1
ATOM 574 C C . ALA A 1 71 ? -2.674 -13.109 2.892 1.00 85.50 71 ALA A C 1
ATOM 576 O O . ALA A 1 71 ? -3.287 -14.159 2.591 1.00 85.50 71 ALA A O 1
#

Organism: NCBI:txid660522

Foldseek 3Di:
DWDWDDDPPDTDGDDALLLQLLVLLLVVDPVSLVVSLVSCVVCVVPDDPVSNVVNCVVSVNVVSVVVSVVD